Protein AF-A0A433D9S4-F1 (afdb_monomer_lite)

Secondary structure (DSSP, 8-state):
---TTTTPPP----GGGG--SHHHHHHHHHHHHHHHHTTSS---EEEEEGGGHHHHHHHHHTT---SEEEEE---

Foldseek 3Di:
DFDD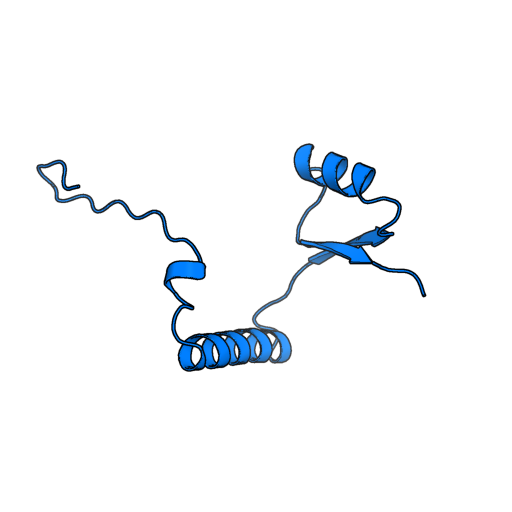DPGDDDDDDDVCVQCVDVVSVVVVVVVVVVCVVVVVDDWDEDEDALVCVVVLVVCVVVVVDDTYYDHDHDD

Organism: NCBI:txid994334

Radius of gyration: 18.58 Å; chains: 1; bounding box: 31×49×36 Å

Structure (mmCIF, N/CA/C/O backbone):
data_AF-A0A433D9S4-F1
#
_entry.id   AF-A0A433D9S4-F1
#
loop_
_atom_site.group_PDB
_atom_site.id
_atom_site.type_symbol
_atom_site.label_atom_id
_atom_site.label_alt_id
_atom_site.label_comp_id
_atom_site.label_asym_id
_atom_site.label_entity_id
_atom_site.label_seq_id
_atom_site.pdbx_PDB_ins_code
_atom_site.Cartn_x
_atom_site.Cartn_y
_atom_site.Cartn_z
_atom_site.occupancy
_atom_site.B_iso_or_equiv
_atom_site.auth_seq_id
_atom_site.auth_comp_id
_atom_site.auth_asym_id
_atom_site.auth_atom_id
_atom_site.pdbx_PDB_model_num
ATOM 1 N N . MET A 1 1 ? 0.568 23.320 -18.980 1.00 51.88 1 MET A N 1
ATOM 2 C CA . MET A 1 1 ? 0.522 24.784 -18.781 1.00 51.88 1 MET A CA 1
ATOM 3 C C . MET A 1 1 ? 1.906 25.219 -18.321 1.00 51.88 1 MET A C 1
ATOM 5 O O . MET A 1 1 ? 2.315 24.807 -17.245 1.00 51.88 1 MET A O 1
ATOM 9 N N . SER A 1 2 ? 2.667 25.895 -19.190 1.00 38.59 2 SER A N 1
ATOM 10 C CA . SER A 1 2 ? 4.056 26.311 -18.927 1.00 38.59 2 SER A CA 1
ATOM 11 C C . SER A 1 2 ? 4.058 27.702 -18.290 1.00 38.59 2 SER A C 1
ATOM 13 O O . SER A 1 2 ? 3.452 28.620 -18.838 1.00 38.59 2 SER A O 1
ATOM 15 N N . LEU A 1 3 ? 4.704 27.841 -17.133 1.00 56.41 3 LEU A N 1
ATOM 16 C CA . LEU A 1 3 ? 4.899 29.097 -16.402 1.00 56.41 3 LEU A CA 1
ATOM 17 C C . LEU A 1 3 ? 6.429 29.312 -16.317 1.00 56.41 3 LEU A C 1
ATOM 19 O O . LEU A 1 3 ? 7.144 28.403 -15.898 1.00 56.41 3 LEU A O 1
ATOM 23 N N . GLY A 1 4 ? 6.943 30.441 -16.833 1.00 71.06 4 GLY A N 1
ATOM 24 C CA . GLY A 1 4 ? 8.380 30.682 -17.111 1.00 71.06 4 GLY A CA 1
ATOM 25 C C . GLY A 1 4 ? 9.282 30.849 -15.872 1.00 71.06 4 GLY A C 1
ATOM 26 O O . GLY A 1 4 ? 8.839 30.590 -14.760 1.00 71.06 4 GLY A O 1
ATOM 27 N N . PRO A 1 5 ? 10.550 31.307 -15.988 1.00 60.34 5 PRO A N 1
ATOM 28 C CA . PRO A 1 5 ? 11.498 31.309 -17.103 1.00 60.34 5 PRO A CA 1
ATOM 29 C C . PRO A 1 5 ? 12.579 30.214 -16.905 1.00 60.34 5 PRO A C 1
ATOM 31 O O . PRO A 1 5 ? 13.759 30.427 -17.169 1.00 60.34 5 PRO A O 1
ATOM 34 N N . LYS A 1 6 ? 12.178 29.044 -16.385 1.00 63.19 6 LYS A N 1
ATOM 35 C CA . LYS A 1 6 ? 12.979 27.804 -16.290 1.00 63.19 6 LYS A CA 1
ATOM 36 C C . LYS A 1 6 ? 12.092 26.563 -16.483 1.00 63.19 6 LYS A C 1
ATOM 38 O O . LYS A 1 6 ? 12.148 25.639 -15.683 1.00 63.19 6 LYS A O 1
ATOM 43 N N . SER A 1 7 ? 11.231 26.606 -17.506 1.00 67.44 7 SER A N 1
ATOM 44 C CA . SER A 1 7 ? 10.389 25.514 -18.037 1.00 67.44 7 SER A CA 1
ATOM 45 C C . SER A 1 7 ? 10.086 24.370 -17.058 1.00 67.44 7 SER A C 1
ATOM 47 O O . SER A 1 7 ? 10.484 23.227 -17.278 1.00 67.44 7 SER A O 1
ATOM 49 N N . ILE A 1 8 ? 9.388 24.671 -15.959 1.00 77.25 8 ILE A N 1
ATOM 50 C CA . ILE A 1 8 ? 8.985 23.649 -14.991 1.00 77.25 8 ILE A CA 1
ATOM 51 C C . ILE A 1 8 ? 7.788 22.902 -15.580 1.00 77.25 8 ILE A C 1
ATOM 53 O O . ILE A 1 8 ? 6.754 23.500 -15.878 1.00 77.25 8 ILE A O 1
ATOM 57 N N . THR A 1 9 ? 7.929 21.588 -15.754 1.00 80.75 9 THR A N 1
ATOM 58 C CA . THR A 1 9 ? 6.824 20.721 -16.173 1.00 80.75 9 THR A CA 1
ATOM 59 C C . THR A 1 9 ? 6.179 20.114 -14.937 1.00 80.75 9 THR A C 1
ATOM 61 O O . THR A 1 9 ? 6.828 19.396 -14.182 1.00 80.75 9 THR A O 1
ATOM 64 N N . LEU A 1 10 ? 4.895 20.401 -14.732 1.00 82.19 10 LEU A N 1
ATOM 65 C CA . LEU A 1 10 ? 4.087 19.786 -13.686 1.00 82.19 10 LEU A CA 1
ATOM 66 C C . LEU A 1 10 ? 3.237 18.669 -14.296 1.00 82.19 10 LEU A C 1
ATOM 68 O O . LEU A 1 10 ? 2.496 18.907 -15.249 1.00 82.19 10 LEU A O 1
ATOM 72 N N . THR A 1 11 ? 3.316 17.469 -13.722 1.00 86.06 11 THR A N 1
ATOM 73 C CA . THR A 1 11 ? 2.457 16.332 -14.072 1.00 86.06 11 THR A CA 1
ATOM 74 C C . THR A 1 11 ? 1.716 15.826 -12.835 1.00 86.06 11 THR A C 1
ATOM 76 O O . THR A 1 11 ? 2.279 15.783 -11.741 1.00 86.06 11 THR A O 1
ATOM 79 N N . ARG A 1 12 ? 0.443 15.449 -13.008 1.00 84.06 12 ARG A N 1
ATOM 80 C CA . ARG A 1 12 ? -0.364 14.721 -12.018 1.00 84.06 12 ARG A CA 1
ATOM 81 C C . ARG A 1 12 ? -0.735 13.363 -12.626 1.00 84.06 12 ARG A C 1
ATOM 83 O O . ARG A 1 12 ? -1.820 13.234 -13.196 1.00 84.06 12 ARG A O 1
ATOM 90 N N . PRO A 1 13 ? 0.169 12.374 -12.577 1.00 84.50 13 PRO A N 1
ATOM 91 C CA . PRO A 1 13 ? -0.092 11.071 -13.164 1.00 84.50 13 PRO A CA 1
ATOM 92 C C . PRO A 1 13 ? -1.218 10.362 -12.407 1.00 84.50 13 PRO A C 1
ATOM 94 O O . PRO A 1 13 ? -1.275 10.382 -11.178 1.00 84.50 13 PRO A O 1
ATOM 97 N N . MET A 1 14 ? -2.101 9.711 -13.155 1.00 84.94 14 MET A N 1
ATOM 98 C CA . MET A 1 14 ? -3.055 8.736 -12.638 1.00 84.94 14 MET A CA 1
ATOM 99 C C . MET A 1 14 ? -2.731 7.404 -13.298 1.00 84.94 14 MET A C 1
ATOM 101 O O . MET A 1 14 ? -2.367 7.390 -14.470 1.00 84.94 14 MET A O 1
ATOM 105 N N . VAL A 1 15 ? -2.854 6.294 -12.566 1.00 84.38 15 VAL A N 1
ATOM 106 C CA . VAL A 1 15 ? -2.504 4.960 -13.092 1.00 84.38 15 VAL A CA 1
ATOM 107 C C . VAL A 1 15 ? -3.251 4.667 -14.390 1.00 84.38 15 VAL A C 1
ATOM 109 O O . VAL A 1 15 ? -2.652 4.138 -15.317 1.00 84.38 15 VAL A O 1
ATOM 112 N N . THR A 1 16 ? -4.514 5.089 -14.483 1.00 84.38 16 THR A N 1
ATOM 113 C CA . THR A 1 16 ? -5.365 4.937 -15.670 1.00 84.38 16 THR A CA 1
ATOM 114 C C . THR A 1 16 ? -4.748 5.508 -16.945 1.00 84.38 16 THR A C 1
ATOM 116 O O . THR A 1 16 ? -4.953 4.919 -17.993 1.00 84.38 16 THR A O 1
ATOM 119 N N . HIS A 1 17 ? -3.933 6.568 -16.868 1.00 84.44 17 HIS A N 1
ATOM 120 C CA . HIS A 1 17 ? -3.247 7.148 -18.035 1.00 84.44 17 HIS A CA 1
ATOM 121 C C . HIS A 1 17 ? -2.112 6.267 -18.592 1.00 84.44 17 HIS A C 1
ATOM 123 O O . HIS A 1 17 ? -1.556 6.581 -19.637 1.00 84.44 17 HIS A O 1
ATOM 129 N N . TYR A 1 18 ? -1.720 5.207 -17.880 1.00 81.69 18 TYR A N 1
ATOM 130 C CA . TYR A 1 18 ? -0.597 4.327 -18.236 1.00 81.69 18 TYR A CA 1
ATOM 131 C C . TYR A 1 18 ? -1.027 2.873 -18.471 1.00 81.69 18 TYR A C 1
ATOM 133 O O . TYR A 1 18 ? -0.179 1.988 -18.571 1.00 81.69 18 TYR A O 1
ATOM 141 N N . ILE A 1 19 ? -2.337 2.609 -18.480 1.00 86.00 19 ILE A N 1
ATOM 142 C CA . ILE A 1 19 ? -2.907 1.263 -18.636 1.00 86.00 19 ILE A CA 1
ATOM 143 C C . ILE A 1 19 ? -4.080 1.237 -19.628 1.00 86.00 19 ILE A C 1
ATOM 145 O O . ILE A 1 19 ? -4.931 0.355 -19.540 1.00 86.00 19 ILE A O 1
ATOM 149 N N . GLU A 1 20 ? -4.161 2.218 -20.532 1.00 83.00 20 GLU A N 1
ATOM 150 C CA . GLU A 1 20 ? -5.251 2.309 -21.514 1.00 83.00 20 GLU A CA 1
ATOM 151 C C . GLU A 1 20 ? -5.210 1.157 -22.531 1.00 83.00 20 GLU A C 1
ATOM 153 O O . GLU A 1 20 ? -6.261 0.634 -22.897 1.00 83.00 20 GLU A O 1
ATOM 158 N N . ASP A 1 21 ? -4.014 0.720 -22.944 1.00 89.94 21 ASP A N 1
ATOM 159 C CA . ASP A 1 21 ? -3.835 -0.458 -23.798 1.00 89.94 21 ASP A CA 1
ATOM 160 C C . ASP A 1 21 ? -3.897 -1.753 -22.958 1.00 89.94 21 ASP A C 1
ATOM 162 O O . ASP A 1 21 ? -3.054 -1.962 -22.074 1.00 89.94 21 ASP A O 1
ATOM 166 N N . PRO A 1 22 ? -4.845 -2.672 -23.238 1.00 90.56 22 PRO A N 1
ATOM 167 C CA . PRO A 1 22 ? -4.926 -3.962 -22.561 1.00 90.56 22 PRO A CA 1
ATOM 168 C C . PRO A 1 22 ? -3.642 -4.799 -22.633 1.00 90.56 22 PRO A C 1
ATOM 170 O O . PRO A 1 22 ? -3.335 -5.513 -21.675 1.00 90.56 22 PRO A O 1
ATOM 173 N N . ALA A 1 23 ? -2.892 -4.741 -23.739 1.00 91.06 23 ALA A N 1
ATOM 174 C CA . ALA A 1 23 ? -1.646 -5.491 -23.887 1.00 91.06 23 ALA A CA 1
ATOM 175 C C . ALA A 1 23 ? -0.553 -4.931 -22.963 1.00 91.06 23 ALA A C 1
ATOM 177 O O . ALA A 1 23 ? 0.118 -5.688 -22.254 1.00 91.06 23 ALA A O 1
ATOM 178 N N . GLU A 1 24 ? -0.432 -3.604 -22.908 1.00 89.06 24 GLU A N 1
ATOM 179 C CA . GLU A 1 24 ? 0.480 -2.906 -22.003 1.00 89.06 24 GLU A CA 1
ATOM 180 C C . GLU A 1 24 ? 0.111 -3.152 -20.533 1.00 89.06 24 GLU A C 1
ATOM 182 O O . GLU A 1 24 ? 0.977 -3.475 -19.717 1.00 89.06 24 GLU A O 1
ATOM 187 N N . TYR A 1 25 ? -1.180 -3.087 -20.194 1.00 92.19 25 TYR A N 1
ATOM 188 C CA . TYR A 1 25 ? -1.677 -3.407 -18.857 1.00 92.19 25 TYR A CA 1
ATOM 189 C C . TYR A 1 25 ? -1.282 -4.824 -18.423 1.00 92.19 25 TYR A C 1
ATOM 191 O O . TYR A 1 25 ? -0.744 -5.015 -17.329 1.00 92.19 25 TYR A O 1
ATOM 199 N N . GLN A 1 26 ? -1.506 -5.821 -19.286 1.00 94.25 26 GLN A N 1
ATOM 200 C CA . GLN A 1 26 ? -1.148 -7.209 -18.993 1.00 94.25 26 GLN A CA 1
ATOM 201 C C . GLN A 1 26 ? 0.358 -7.386 -18.803 1.00 94.25 26 GLN A C 1
ATOM 203 O O . GLN A 1 26 ? 0.769 -8.124 -17.907 1.00 94.25 26 GLN A O 1
ATOM 208 N N . GLN A 1 27 ? 1.182 -6.724 -19.619 1.00 93.44 27 GLN A N 1
ATOM 209 C CA . GLN A 1 27 ? 2.632 -6.790 -19.469 1.00 93.44 27 GLN A CA 1
ATOM 210 C C . GLN A 1 27 ? 3.079 -6.184 -18.135 1.00 93.44 27 GLN A C 1
ATOM 212 O O . GLN A 1 27 ? 3.760 -6.848 -17.358 1.00 93.44 27 GLN A O 1
ATOM 217 N N . ARG A 1 28 ? 2.604 -4.978 -17.807 1.00 92.50 28 ARG A N 1
ATOM 218 C CA . ARG A 1 28 ? 2.916 -4.307 -16.536 1.00 92.50 28 ARG A CA 1
ATOM 219 C C . ARG A 1 28 ? 2.476 -5.135 -15.326 1.00 92.50 28 ARG A C 1
ATOM 221 O O . ARG A 1 28 ? 3.194 -5.209 -14.331 1.00 92.50 28 ARG A O 1
ATOM 228 N N . ALA A 1 29 ? 1.315 -5.787 -15.404 1.00 94.19 29 ALA A N 1
ATOM 229 C CA . ALA A 1 29 ? 0.849 -6.691 -14.356 1.00 94.19 29 ALA A CA 1
ATOM 230 C C . ALA A 1 29 ? 1.790 -7.896 -14.187 1.00 94.19 29 ALA A C 1
ATOM 232 O O . ALA A 1 29 ? 2.159 -8.224 -13.058 1.00 94.19 29 ALA A O 1
ATOM 233 N N . LYS A 1 30 ? 2.215 -8.532 -15.292 1.00 96.00 30 LYS A N 1
ATOM 234 C CA . LYS A 1 30 ? 3.182 -9.644 -15.262 1.00 96.00 30 LYS A CA 1
ATOM 235 C C . LYS A 1 30 ? 4.486 -9.235 -14.586 1.00 96.00 30 LYS A C 1
ATOM 237 O O . LYS A 1 30 ? 4.960 -9.984 -13.736 1.00 96.00 30 LYS A O 1
ATOM 242 N N . ASP A 1 31 ? 5.010 -8.055 -14.906 1.00 95.50 31 ASP A N 1
ATOM 243 C CA . ASP A 1 31 ? 6.254 -7.545 -14.321 1.00 95.50 31 ASP A CA 1
ATOM 244 C C . ASP A 1 31 ? 6.129 -7.400 -12.796 1.00 95.50 31 ASP A C 1
ATOM 246 O O . ASP A 1 31 ? 6.956 -7.920 -12.048 1.00 95.50 31 ASP A O 1
ATOM 250 N N . VAL A 1 32 ? 5.036 -6.794 -12.312 1.00 94.88 32 VAL A N 1
ATOM 251 C CA . VAL A 1 32 ? 4.774 -6.650 -10.867 1.00 94.88 32 VAL A CA 1
ATOM 252 C C . VAL A 1 32 ? 4.691 -8.011 -10.172 1.00 94.88 32 VAL A C 1
ATOM 254 O O . VAL A 1 32 ? 5.288 -8.200 -9.111 1.00 94.88 32 VAL A O 1
ATOM 257 N N . PHE A 1 33 ? 3.983 -8.982 -10.755 1.00 96.25 33 PHE A N 1
ATOM 258 C CA . PHE A 1 33 ? 3.900 -10.328 -10.182 1.00 96.25 33 PHE A CA 1
ATOM 259 C C . PHE A 1 33 ? 5.236 -11.070 -10.210 1.00 96.25 33 PHE A C 1
ATOM 261 O O . PHE A 1 33 ? 5.527 -11.832 -9.287 1.00 96.25 33 PHE A O 1
ATOM 268 N N . GLN A 1 34 ? 6.053 -10.855 -11.237 1.00 97.44 34 GLN A N 1
ATOM 269 C CA . GLN A 1 34 ? 7.385 -11.436 -11.313 1.00 97.44 34 GLN A CA 1
ATOM 270 C C . GLN A 1 34 ? 8.289 -10.861 -10.217 1.00 97.44 34 GLN A C 1
ATOM 272 O O . GLN A 1 34 ? 8.898 -11.627 -9.474 1.00 97.44 34 GLN A O 1
ATOM 277 N N . TRP A 1 35 ? 8.272 -9.545 -10.002 1.00 97.62 35 TRP A N 1
ATOM 278 C CA . TRP A 1 35 ? 9.019 -8.900 -8.917 1.00 97.62 35 TRP A CA 1
ATOM 279 C C . TRP A 1 35 ? 8.568 -9.331 -7.519 1.00 97.62 35 TRP A C 1
ATOM 281 O O . TRP A 1 35 ? 9.382 -9.372 -6.593 1.00 97.62 35 TRP A O 1
ATOM 291 N N . LEU A 1 36 ? 7.286 -9.669 -7.348 1.00 95.75 36 LEU A N 1
ATOM 292 C CA . LEU A 1 36 ? 6.786 -10.291 -6.119 1.00 95.75 36 LEU A CA 1
ATOM 293 C C . LEU A 1 36 ? 7.379 -11.692 -5.916 1.00 95.75 36 LEU A C 1
ATOM 295 O O . LEU A 1 36 ? 7.829 -12.004 -4.815 1.00 95.75 36 LEU A O 1
ATOM 299 N N . LYS A 1 37 ? 7.414 -12.528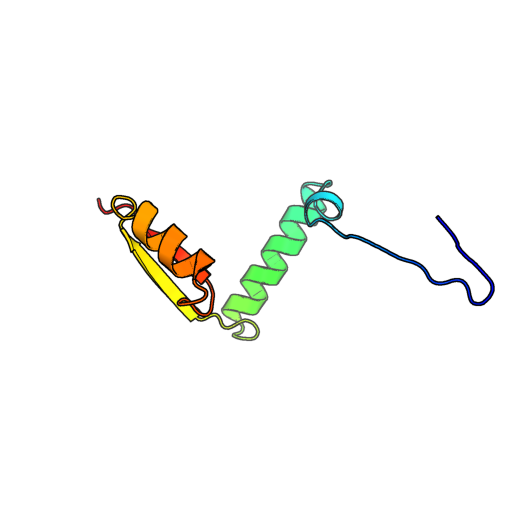 -6.965 1.00 96.00 37 LYS A N 1
ATOM 300 C CA . LYS A 1 37 ? 8.004 -13.880 -6.907 1.00 96.00 37 LYS A CA 1
ATOM 301 C C . LYS A 1 37 ? 9.507 -13.847 -6.642 1.00 96.00 37 LYS A C 1
ATOM 303 O O . LYS A 1 37 ? 10.009 -14.662 -5.878 1.00 96.00 37 LYS A O 1
ATOM 308 N N . GLU A 1 38 ? 10.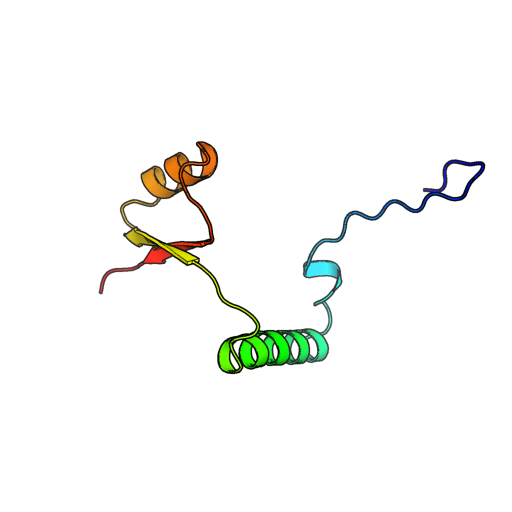206 -12.897 -7.252 1.00 96.94 38 GLU A N 1
ATOM 309 C CA . GLU A 1 38 ? 11.646 -12.676 -7.077 1.00 96.94 38 GLU A CA 1
ATOM 310 C C . GLU A 1 38 ? 11.989 -12.039 -5.719 1.00 96.94 38 GLU A C 1
ATOM 312 O O . GLU A 1 38 ? 13.158 -11.937 -5.356 1.00 96.94 38 GLU A O 1
ATOM 317 N N . GLY A 1 39 ? 10.986 -11.604 -4.947 1.00 94.81 39 GLY A N 1
ATOM 318 C CA . GLY A 1 39 ? 11.180 -10.990 -3.632 1.00 94.81 39 GLY A CA 1
ATOM 319 C C . GLY A 1 39 ? 11.750 -9.568 -3.677 1.00 94.81 39 GLY A C 1
ATOM 320 O O . GLY A 1 39 ? 12.151 -9.042 -2.631 1.00 94.81 39 GLY A O 1
ATOM 321 N N . ILE A 1 40 ? 11.767 -8.945 -4.862 1.00 96.81 40 ILE A N 1
ATOM 322 C CA . ILE A 1 40 ? 12.128 -7.537 -5.079 1.00 96.81 40 ILE A CA 1
ATOM 323 C C . ILE A 1 40 ? 11.084 -6.642 -4.409 1.00 96.81 40 ILE A C 1
ATOM 325 O O . ILE A 1 40 ? 11.428 -5.709 -3.683 1.00 96.81 40 ILE A O 1
ATOM 329 N N . ILE A 1 41 ? 9.802 -6.960 -4.606 1.00 94.75 41 ILE A N 1
ATOM 330 C CA . ILE A 1 41 ? 8.698 -6.300 -3.912 1.00 94.75 41 ILE A CA 1
ATOM 331 C C . ILE A 1 41 ? 8.311 -7.146 -2.703 1.00 94.75 41 ILE A C 1
ATOM 333 O O . ILE A 1 41 ? 7.896 -8.295 -2.824 1.00 94.75 41 ILE A O 1
ATOM 337 N N . ARG A 1 42 ? 8.396 -6.539 -1.520 1.00 93.25 42 ARG A N 1
ATOM 338 C CA . ARG A 1 42 ? 7.858 -7.075 -0.268 1.00 93.25 42 ARG A CA 1
ATOM 339 C C . ARG A 1 42 ? 6.882 -6.060 0.298 1.00 93.25 42 ARG A C 1
ATOM 341 O O . ARG A 1 42 ? 7.184 -4.869 0.313 1.00 93.25 42 ARG A O 1
ATOM 348 N N . PHE A 1 43 ? 5.728 -6.516 0.767 1.00 91.44 43 PHE A N 1
ATOM 349 C CA . PHE A 1 43 ? 4.719 -5.632 1.338 1.00 91.44 43 PHE A CA 1
ATOM 350 C C . PHE A 1 43 ? 4.170 -6.194 2.646 1.00 91.44 43 PHE A C 1
ATOM 352 O O . PHE A 1 43 ? 4.031 -7.404 2.817 1.00 91.44 43 PHE A O 1
ATOM 359 N N . THR A 1 44 ? 3.859 -5.291 3.569 1.00 93.75 44 THR A N 1
ATOM 360 C CA . THR A 1 44 ? 3.131 -5.588 4.801 1.00 93.75 44 THR A CA 1
ATOM 361 C C . THR A 1 44 ? 1.660 -5.250 4.609 1.00 93.75 44 THR A C 1
ATOM 363 O O . THR A 1 44 ? 1.301 -4.365 3.821 1.00 93.75 44 THR A O 1
ATOM 366 N N . TYR A 1 45 ? 0.793 -5.977 5.306 1.00 93.50 45 TYR A N 1
ATOM 367 C CA . TYR A 1 45 ? -0.639 -5.741 5.233 1.00 93.50 45 TYR A CA 1
ATOM 368 C C . TYR A 1 45 ? -1.340 -6.018 6.561 1.00 93.50 45 TYR A C 1
ATOM 370 O O . TYR A 1 45 ? -0.891 -6.843 7.357 1.00 93.50 45 TYR A O 1
ATOM 378 N N . THR A 1 46 ? -2.484 -5.366 6.744 1.00 93.38 46 THR A N 1
ATOM 379 C CA . THR A 1 46 ? -3.417 -5.586 7.854 1.00 93.38 46 THR A CA 1
ATOM 380 C C . THR A 1 46 ? -4.745 -6.075 7.291 1.00 93.38 46 THR A C 1
ATOM 382 O O . THR A 1 46 ? -5.196 -5.587 6.254 1.00 93.38 46 THR A O 1
ATOM 385 N N . LYS A 1 47 ? -5.370 -7.048 7.958 1.00 93.44 47 LYS A N 1
ATOM 386 C CA . LYS A 1 47 ? -6.650 -7.635 7.550 1.00 93.44 47 LYS A CA 1
ATOM 387 C C . LYS A 1 47 ? -7.769 -7.182 8.480 1.00 93.44 47 LYS A C 1
ATOM 389 O O . LYS A 1 47 ? -7.584 -7.185 9.692 1.00 93.44 47 LYS A O 1
ATOM 394 N N . PHE A 1 48 ? -8.915 -6.865 7.897 1.00 93.38 48 PHE A N 1
ATOM 395 C CA . PHE A 1 48 ? -10.179 -6.650 8.595 1.00 93.38 48 PHE A CA 1
ATOM 396 C C . PHE A 1 48 ? -11.253 -7.511 7.924 1.00 93.38 48 PHE A C 1
ATOM 398 O O . PHE A 1 48 ? -11.265 -7.575 6.691 1.00 93.38 48 PHE A O 1
ATOM 405 N N . PRO A 1 49 ? -12.155 -8.165 8.673 1.00 95.19 49 PRO A N 1
ATOM 406 C CA . PRO A 1 49 ? -13.349 -8.762 8.084 1.00 95.19 49 PRO A CA 1
ATOM 407 C C . PRO A 1 49 ? -14.131 -7.711 7.294 1.00 95.19 49 PRO A C 1
ATOM 409 O O . PRO A 1 49 ? -14.198 -6.553 7.706 1.00 95.19 49 PRO A O 1
ATOM 412 N N . LEU A 1 50 ? -14.763 -8.095 6.185 1.00 94.94 50 LEU A N 1
ATOM 413 C CA . LEU A 1 50 ? -15.584 -7.182 5.384 1.00 94.94 50 LEU A CA 1
ATOM 414 C C . LEU A 1 50 ? -16.706 -6.555 6.228 1.00 94.94 50 LEU A C 1
ATOM 416 O O . LEU A 1 50 ? -17.033 -5.385 6.049 1.00 94.94 50 LEU A O 1
ATOM 420 N N . ALA A 1 51 ? -17.237 -7.308 7.196 1.00 95.00 51 ALA A N 1
ATOM 421 C CA . ALA A 1 51 ? -18.212 -6.815 8.167 1.00 95.00 51 ALA A CA 1
ATOM 422 C C . ALA A 1 51 ? -17.698 -5.622 9.000 1.00 95.00 51 ALA A C 1
ATOM 424 O O . ALA A 1 51 ? -18.504 -4.831 9.478 1.00 95.00 51 ALA A O 1
ATOM 425 N N . GLN A 1 52 ? -16.377 -5.472 9.138 1.00 95.00 52 GLN A N 1
ATOM 426 C CA . GLN A 1 52 ? -15.702 -4.394 9.869 1.00 95.00 52 GLN A CA 1
ATOM 427 C C . GLN A 1 52 ? -15.114 -3.322 8.933 1.00 95.00 52 GLN A C 1
ATOM 429 O O . GLN A 1 52 ? -14.082 -2.704 9.214 1.00 95.00 52 GLN A O 1
ATOM 434 N N . ALA A 1 53 ? -15.733 -3.108 7.767 1.00 94.81 53 ALA A N 1
ATOM 435 C CA . ALA A 1 53 ? -15.264 -2.107 6.811 1.00 94.81 53 ALA A CA 1
ATOM 436 C C . ALA A 1 53 ? -15.227 -0.694 7.419 1.00 94.81 53 ALA A C 1
ATOM 438 O O . ALA A 1 53 ? -14.318 0.077 7.119 1.00 94.81 53 ALA A O 1
ATOM 439 N N . LYS A 1 54 ? -16.170 -0.356 8.306 1.00 96.06 54 LYS A N 1
ATOM 440 C CA . LYS A 1 54 ? -16.198 0.950 8.976 1.00 96.06 54 LYS A CA 1
ATOM 441 C C . LYS A 1 54 ? -14.929 1.175 9.801 1.00 96.06 54 LYS A C 1
ATOM 443 O O . LYS A 1 54 ? -14.251 2.184 9.628 1.00 96.06 54 LYS A O 1
ATOM 448 N N . GLU A 1 55 ? -14.578 0.216 10.646 1.00 93.94 55 GLU A N 1
ATOM 449 C CA . GLU A 1 55 ? -13.398 0.253 11.506 1.00 93.94 55 GLU A CA 1
ATOM 450 C C . GLU A 1 55 ? -12.111 0.286 10.674 1.00 93.94 55 GLU A C 1
ATOM 452 O O . GLU A 1 55 ? -11.160 0.993 11.010 1.00 93.94 55 GLU A O 1
ATOM 457 N N . ALA A 1 56 ? -12.093 -0.433 9.548 1.00 94.12 56 ALA A N 1
ATOM 458 C CA . ALA A 1 56 ? -10.994 -0.391 8.595 1.00 94.12 56 ALA A CA 1
ATOM 459 C C . ALA A 1 56 ? -10.777 1.021 8.013 1.00 94.12 56 ALA A C 1
ATOM 461 O O . ALA A 1 56 ? -9.638 1.493 7.953 1.00 94.12 56 ALA A O 1
ATOM 462 N N . HIS A 1 57 ? -11.852 1.713 7.619 1.00 94.81 57 HIS A N 1
ATOM 463 C CA . HIS A 1 57 ? -11.792 3.097 7.136 1.00 94.81 57 HIS A CA 1
ATOM 464 C C . HIS A 1 57 ? -11.329 4.063 8.231 1.00 94.81 57 HIS A C 1
ATOM 466 O O . HIS A 1 57 ? -10.397 4.836 8.007 1.00 94.81 57 HIS A O 1
ATOM 472 N N . GLU A 1 58 ? -11.887 3.958 9.438 1.00 95.69 58 GLU A N 1
ATOM 473 C CA . GLU A 1 58 ? -11.473 4.780 10.579 1.00 95.69 58 GLU A CA 1
ATOM 474 C C . GLU A 1 58 ? -9.987 4.579 10.917 1.00 95.69 58 GLU A C 1
ATOM 476 O O . GLU A 1 58 ? -9.273 5.539 11.216 1.00 95.69 58 GLU A O 1
ATOM 481 N N . ALA A 1 59 ? -9.482 3.344 10.857 1.00 92.56 59 ALA A N 1
ATOM 482 C CA . ALA A 1 59 ? -8.071 3.052 11.088 1.00 92.5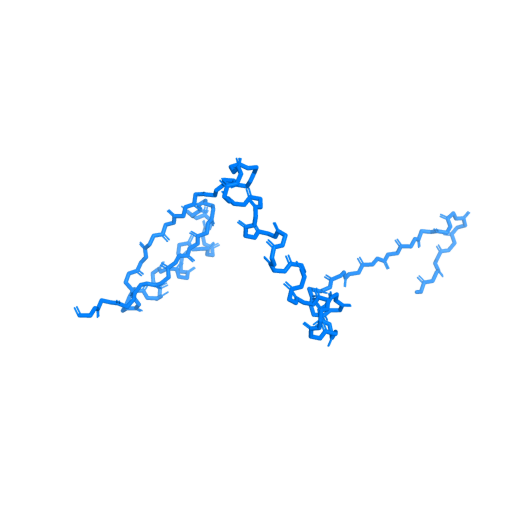6 59 ALA A CA 1
ATOM 483 C C . ALA A 1 59 ? -7.165 3.646 9.992 1.00 92.56 59 ALA A C 1
ATOM 485 O O . ALA A 1 59 ? -6.089 4.172 10.305 1.00 92.56 59 ALA A O 1
ATOM 486 N N . LEU A 1 60 ? -7.602 3.591 8.730 1.00 92.88 60 LEU A N 1
ATOM 487 C CA . LEU A 1 60 ? -6.878 4.138 7.582 1.00 92.88 60 LEU A CA 1
ATOM 488 C C . LEU A 1 60 ? -6.802 5.671 7.639 1.00 92.88 60 LEU A C 1
ATOM 490 O O . LEU A 1 60 ? -5.720 6.245 7.499 1.00 92.88 60 LEU A O 1
ATOM 494 N N . GLU A 1 61 ? -7.929 6.334 7.895 1.00 94.00 61 GLU A N 1
ATOM 495 C CA . GLU A 1 61 ? -8.039 7.797 7.951 1.00 94.00 61 GLU A CA 1
ATOM 496 C C . GLU A 1 61 ? -7.272 8.385 9.139 1.00 94.00 61 GLU A C 1
ATOM 498 O O . GLU A 1 61 ? -6.586 9.400 9.003 1.00 94.00 61 GLU A O 1
ATOM 503 N N . ASN A 1 62 ? -7.283 7.689 10.281 1.00 94.56 62 ASN A N 1
ATOM 504 C CA . ASN A 1 62 ? -6.508 8.067 11.463 1.00 94.56 62 ASN A CA 1
ATOM 505 C C . ASN A 1 62 ? -5.015 7.703 11.367 1.00 94.56 62 ASN A C 1
ATOM 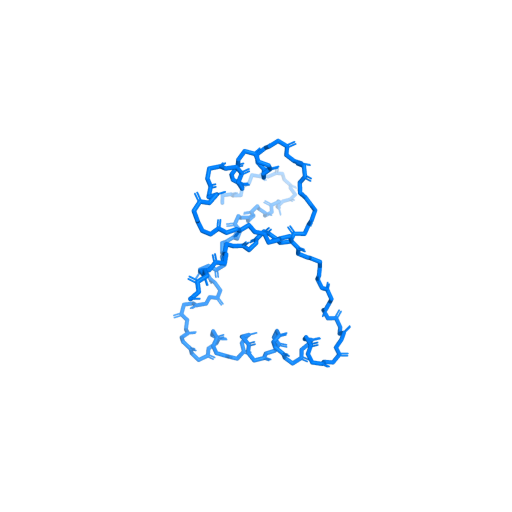507 O O . ASN A 1 62 ? -4.292 7.843 12.355 1.00 94.56 62 ASN A O 1
ATOM 511 N N . ARG A 1 63 ? -4.538 7.220 10.207 1.00 89.44 63 ARG A N 1
ATOM 512 C CA . ARG A 1 63 ? -3.138 6.820 9.962 1.00 89.44 63 ARG A CA 1
ATOM 513 C C . ARG A 1 63 ? -2.618 5.768 10.951 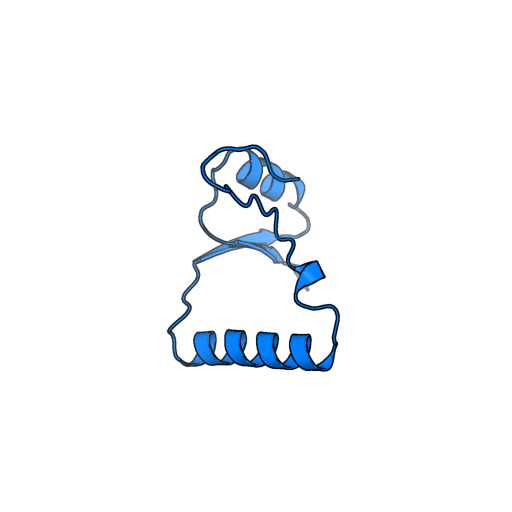1.00 89.44 63 ARG A C 1
ATOM 515 O O . ARG A 1 63 ? -1.424 5.713 11.233 1.00 89.44 63 ARG A O 1
ATOM 522 N N . LYS A 1 64 ? -3.507 4.920 11.477 1.00 87.06 64 LYS A N 1
ATOM 523 C CA . LYS A 1 64 ? -3.161 3.843 12.421 1.00 87.06 64 LYS A CA 1
ATOM 524 C C . LYS A 1 64 ? -2.653 2.582 11.720 1.00 87.06 64 LYS A C 1
ATOM 526 O O . LYS A 1 64 ? -2.174 1.666 12.379 1.00 87.06 64 LYS A O 1
ATOM 531 N N . THR A 1 65 ? -2.758 2.520 10.394 1.00 86.75 65 THR A N 1
ATOM 532 C CA . THR A 1 65 ? -2.312 1.383 9.584 1.00 86.75 65 THR A CA 1
ATOM 533 C C . THR A 1 65 ? -1.036 1.710 8.819 1.00 86.75 65 THR A C 1
ATOM 535 O O . THR A 1 65 ? -0.899 2.800 8.268 1.00 86.75 65 THR A O 1
ATOM 538 N N . THR A 1 66 ? -0.126 0.744 8.714 1.00 83.81 66 THR A N 1
ATOM 539 C CA . THR A 1 66 ? 1.059 0.823 7.850 1.00 83.81 66 THR A CA 1
ATOM 540 C C . THR A 1 66 ? 0.993 -0.283 6.805 1.00 83.81 66 THR A C 1
ATOM 542 O O . THR A 1 66 ? 0.689 -1.427 7.131 1.00 83.81 66 THR A O 1
ATOM 545 N N . GLY A 1 67 ? 1.290 0.050 5.550 1.00 88.62 67 GLY A N 1
ATOM 546 C CA . GLY A 1 67 ? 1.163 -0.890 4.438 1.00 88.62 67 GLY A CA 1
ATOM 547 C C . GLY A 1 67 ? -0.269 -0.983 3.912 1.00 88.62 67 GLY A C 1
ATOM 548 O O . GLY A 1 67 ? -1.035 -0.020 3.974 1.00 88.62 67 GLY A O 1
ATOM 549 N N . LYS A 1 68 ? -0.622 -2.131 3.331 1.00 90.94 68 LYS A N 1
ATOM 550 C CA . LYS A 1 68 ? -1.916 -2.323 2.667 1.00 90.94 68 LYS A CA 1
ATOM 551 C C . LYS A 1 68 ? -2.992 -2.785 3.653 1.00 90.94 68 LYS A C 1
ATOM 553 O O . LYS A 1 68 ? -2.787 -3.738 4.392 1.00 90.94 68 LYS A O 1
ATOM 558 N N . LEU A 1 69 ? -4.175 -2.178 3.600 1.00 94.38 69 LEU A N 1
ATOM 559 C CA . LEU A 1 69 ? -5.368 -2.705 4.264 1.00 94.38 69 LEU A CA 1
ATOM 560 C C . LEU A 1 69 ? -6.113 -3.657 3.319 1.00 94.38 69 LEU A C 1
ATOM 562 O O . LEU A 1 69 ? -6.366 -3.302 2.164 1.00 94.38 69 LEU A O 1
ATOM 566 N N . LEU A 1 70 ? -6.456 -4.849 3.809 1.00 94.62 70 LEU A N 1
ATOM 567 C CA . LEU A 1 70 ? -7.243 -5.855 3.099 1.00 94.62 70 LEU A CA 1
ATOM 568 C C . LEU A 1 70 ? -8.563 -6.108 3.832 1.00 94.62 70 LEU A C 1
ATOM 570 O O . LEU A 1 70 ? -8.556 -6.413 5.024 1.00 94.62 70 LEU A O 1
ATOM 574 N N . LEU A 1 71 ? -9.675 -6.024 3.100 1.00 95.62 71 LEU A N 1
ATOM 575 C CA . LEU A 1 71 ? -10.975 -6.502 3.564 1.00 95.62 71 LEU A CA 1
ATOM 576 C C . LEU A 1 71 ? -11.127 -7.965 3.148 1.00 95.62 71 LEU A C 1
ATOM 578 O O . LEU A 1 71 ? -10.980 -8.282 1.967 1.00 95.62 71 LEU A O 1
ATOM 582 N N . VAL A 1 72 ? -11.372 -8.847 4.113 1.00 95.00 72 VAL A N 1
ATOM 583 C CA . VAL A 1 72 ? -11.513 -10.290 3.877 1.00 95.00 72 VAL A CA 1
ATOM 584 C C . VAL A 1 72 ? -12.973 -10.710 4.000 1.00 95.00 72 VAL A C 1
ATOM 586 O O . VAL A 1 72 ? -13.671 -10.290 4.918 1.00 95.00 72 VAL A O 1
ATOM 589 N N . ILE A 1 73 ? -13.445 -11.512 3.050 1.00 92.88 73 ILE A N 1
ATOM 590 C CA . ILE A 1 73 ? -14.770 -12.132 3.104 1.00 92.88 73 ILE A CA 1
ATOM 591 C C . ILE A 1 73 ? -14.567 -13.482 3.791 1.00 92.88 73 ILE A C 1
ATOM 593 O O . ILE A 1 73 ? -13.883 -14.339 3.233 1.00 92.88 73 ILE A O 1
ATOM 597 N N . ASP A 1 74 ? -15.094 -13.644 5.003 1.00 79.06 74 ASP A N 1
ATOM 598 C CA . ASP A 1 74 ? -15.131 -14.954 5.653 1.00 79.06 74 ASP A CA 1
ATOM 599 C C . ASP A 1 74 ? -16.185 -15.810 4.928 1.00 79.06 74 ASP A C 1
ATOM 601 O O . ASP A 1 74 ? -17.319 -15.363 4.731 1.00 79.06 74 ASP A O 1
ATOM 605 N N . HIS A 1 75 ? -15.774 -16.991 4.458 1.00 60.47 75 HIS A N 1
ATOM 606 C CA . HIS A 1 75 ? -16.646 -18.001 3.851 1.00 60.47 75 HIS A CA 1
ATOM 607 C C . HIS A 1 75 ? -17.216 -18.939 4.912 1.00 60.47 75 HIS A C 1
ATOM 609 O O . HIS A 1 75 ? -16.452 -19.301 5.836 1.00 60.47 75 HIS A O 1
#

pLDDT: mean 87.82, std 11.56, range [38.59, 97.62]

Sequence (75 aa):
MSLGPKSITLTRPMVTHYIEDPAEYQQRAKDVFQWLKEGIIRFTYTKFPLAQAKEAHEALENRKTTGKLLLVIDH